Protein AF-A0A847ZWP3-F1 (afdb_monomer_lite)

Sequence (78 aa):
TVEGFMAMVKGGYAPIYRNSSHQFDEFYTDQVGRPAQRVILRGMDGKTYEARYSMEKQPDGTWKIAGVSMLALPGTEV

pLDDT: mean 87.16, std 10.75, range [48.06, 97.44]

Foldseek 3Di:
DVVVVVVVCCVVPVQVVDFPDKDWDDFDADPVRFTWTWMWTQHPVQWIKIKIFGWDQDPVRDIDGPDIDMDTDPDRDD

Secondary structure (DSSP, 8-state):
-HHHHHHHHHHHTHHHHSEEEEEEEEEEE-TTS-EEEEEEEEETTS-EEEEEEEEEE-TTS-EEEEEEEEEEPTT---

Structure (mmCIF, N/CA/C/O backbone):
data_AF-A0A847ZWP3-F1
#
_entry.id   AF-A0A847ZWP3-F1
#
loop_
_atom_site.group_PDB
_atom_site.id
_atom_site.type_symbol
_atom_site.label_atom_id
_atom_site.label_alt_id
_atom_site.label_comp_id
_atom_site.label_asym_id
_atom_site.label_entity_id
_atom_site.label_seq_id
_atom_site.pdbx_PDB_ins_code
_atom_site.Cartn_x
_atom_site.Cartn_y
_atom_site.Cartn_z
_atom_site.occupancy
_atom_site.B_iso_or_equiv
_atom_site.auth_seq_id
_atom_site.auth_comp_id
_atom_site.auth_asym_id
_atom_site.auth_atom_id
_atom_site.pdbx_PDB_model_num
ATOM 1 N N . THR A 1 1 ? -0.629 -23.545 -0.116 1.00 81.00 1 THR A N 1
ATOM 2 C CA . THR A 1 1 ? -1.495 -23.400 -1.303 1.00 81.00 1 THR A CA 1
ATOM 3 C C . THR A 1 1 ? -1.971 -21.960 -1.401 1.00 81.00 1 THR A C 1
ATOM 5 O O . THR A 1 1 ? -1.697 -21.188 -0.480 1.00 81.00 1 THR A O 1
ATOM 8 N N . VAL A 1 2 ? -2.663 -21.582 -2.481 1.00 80.25 2 VAL A N 1
ATOM 9 C CA . VAL A 1 2 ? -3.251 -20.236 -2.614 1.00 80.25 2 VAL A CA 1
ATOM 10 C C . VAL A 1 2 ? -4.191 -19.940 -1.440 1.00 80.25 2 VAL A C 1
ATOM 12 O O . VAL A 1 2 ? -4.158 -18.842 -0.896 1.00 80.25 2 VAL A O 1
ATOM 15 N N . GLU A 1 3 ? -4.943 -20.934 -0.964 1.00 79.62 3 GLU A N 1
ATOM 16 C CA . GLU A 1 3 ? -5.858 -20.797 0.175 1.00 79.62 3 GLU A CA 1
ATOM 17 C C . GLU A 1 3 ? -5.120 -20.420 1.465 1.00 79.62 3 GLU A C 1
ATOM 19 O O . GLU A 1 3 ? -5.555 -19.519 2.176 1.00 79.62 3 GLU A O 1
ATOM 24 N N . GLY A 1 4 ? -3.978 -21.057 1.747 1.00 76.12 4 GLY A N 1
ATOM 25 C CA . GLY A 1 4 ? -3.163 -20.750 2.928 1.00 76.12 4 GLY A CA 1
ATOM 26 C C . GLY A 1 4 ? -2.545 -19.349 2.880 1.00 76.12 4 GLY A C 1
ATOM 27 O O . GLY A 1 4 ? -2.547 -18.636 3.883 1.00 76.12 4 GLY A O 1
ATOM 28 N N . PHE A 1 5 ? -2.081 -18.919 1.702 1.00 72.25 5 PHE A N 1
ATOM 29 C CA . PHE A 1 5 ? -1.594 -17.553 1.501 1.00 72.25 5 PHE A CA 1
ATOM 30 C C . PHE A 1 5 ? -2.722 -16.532 1.698 1.00 72.25 5 PHE A C 1
ATOM 32 O O . PHE A 1 5 ? -2.569 -15.583 2.463 1.00 72.25 5 PHE A O 1
ATOM 39 N N . MET A 1 6 ? -3.888 -16.765 1.092 1.00 79.56 6 MET A N 1
ATOM 40 C CA . MET A 1 6 ? -5.043 -15.876 1.232 1.00 79.56 6 MET A CA 1
ATOM 41 C C . MET A 1 6 ? -5.608 -15.852 2.657 1.00 79.56 6 MET A C 1
ATOM 43 O O . MET A 1 6 ? -6.096 -14.811 3.091 1.00 79.56 6 MET A O 1
ATOM 47 N N . ALA A 1 7 ? -5.530 -16.956 3.406 1.00 80.56 7 ALA A N 1
ATOM 48 C CA . ALA A 1 7 ? -5.903 -16.993 4.819 1.00 80.56 7 ALA A CA 1
ATOM 49 C C . ALA A 1 7 ? -4.972 -16.116 5.673 1.00 80.56 7 ALA A C 1
ATOM 51 O O . ALA A 1 7 ? -5.455 -15.315 6.473 1.00 80.56 7 ALA A O 1
ATOM 52 N N . MET A 1 8 ? -3.654 -16.198 5.446 1.00 80.06 8 MET A N 1
ATOM 53 C CA . MET A 1 8 ? -2.676 -15.318 6.094 1.00 80.06 8 MET A CA 1
ATOM 54 C C . MET A 1 8 ? -2.925 -13.848 5.739 1.00 80.06 8 MET A C 1
ATOM 56 O O . MET A 1 8 ? -2.981 -13.010 6.638 1.00 80.06 8 MET A O 1
ATOM 60 N N . VAL A 1 9 ? -3.168 -13.540 4.458 1.00 73.94 9 VAL A N 1
ATOM 61 C CA . VAL A 1 9 ? -3.452 -12.167 4.009 1.00 73.94 9 VAL A CA 1
ATOM 62 C C . VAL A 1 9 ? -4.697 -11.610 4.698 1.00 73.94 9 VAL A C 1
ATOM 64 O O . VAL A 1 9 ? -4.660 -10.512 5.244 1.00 73.94 9 VAL A O 1
ATOM 67 N N . LYS A 1 10 ? -5.795 -12.373 4.736 1.00 74.81 10 LYS A N 1
ATOM 68 C CA . LYS A 1 10 ? -7.039 -11.937 5.389 1.00 74.81 10 LYS A CA 1
ATOM 69 C C . LYS A 1 10 ? -6.875 -11.712 6.894 1.00 74.81 10 LYS A C 1
ATOM 71 O O . LYS A 1 10 ? -7.527 -10.823 7.431 1.00 74.81 10 LYS A O 1
ATOM 76 N N . GLY A 1 11 ? -6.022 -12.493 7.558 1.00 74.31 11 GLY A N 1
ATOM 77 C CA . GLY A 1 11 ? -5.729 -12.331 8.982 1.00 74.31 11 GLY A CA 1
ATOM 78 C C . GLY A 1 11 ? -4.833 -11.125 9.283 1.00 74.31 11 GLY A C 1
ATOM 79 O O . GLY A 1 11 ? -5.178 -10.300 10.122 1.00 74.31 11 GLY A O 1
ATOM 80 N N . GLY A 1 12 ? -3.697 -11.004 8.590 1.00 70.25 12 GLY A N 1
ATOM 81 C CA . GLY A 1 12 ? -2.694 -9.959 8.843 1.00 70.25 12 GLY A CA 1
ATOM 82 C C . GLY A 1 12 ? -3.014 -8.595 8.223 1.00 70.25 12 GLY A C 1
ATOM 83 O O . GLY A 1 12 ? -2.495 -7.579 8.674 1.00 70.25 12 GLY A O 1
ATOM 84 N N . TYR A 1 13 ? -3.889 -8.560 7.215 1.00 73.00 13 TYR A N 1
ATOM 85 C CA . TYR A 1 13 ? -4.238 -7.358 6.454 1.00 73.00 13 TYR A CA 1
ATOM 86 C C . TYR A 1 13 ? -5.750 -7.109 6.423 1.00 73.00 13 TYR A C 1
ATOM 88 O O . TYR A 1 13 ? -6.298 -6.644 5.421 1.00 73.00 13 TYR A O 1
ATOM 96 N N . ALA A 1 14 ? -6.448 -7.402 7.522 1.00 76.25 14 ALA A N 1
ATOM 97 C CA . ALA A 1 14 ? -7.889 -7.172 7.630 1.00 76.25 14 ALA A CA 1
ATOM 98 C C . ALA A 1 14 ? -8.335 -5.749 7.201 1.00 76.25 14 ALA A C 1
ATOM 100 O O . ALA A 1 14 ? -9.320 -5.666 6.467 1.00 76.25 14 ALA A O 1
ATOM 101 N N . PRO A 1 15 ? -7.614 -4.650 7.522 1.00 74.88 15 PRO A N 1
ATOM 102 C CA . PRO A 1 15 ? -7.958 -3.307 7.035 1.00 74.88 15 PRO A CA 1
ATOM 103 C C . PRO A 1 15 ? -7.851 -3.141 5.511 1.00 74.88 15 PRO A C 1
ATOM 105 O O . PRO A 1 15 ? -8.576 -2.345 4.921 1.00 74.88 15 PRO A O 1
ATOM 108 N N . ILE A 1 16 ? -6.979 -3.905 4.847 1.00 75.56 16 ILE A N 1
ATOM 109 C CA . ILE A 1 16 ? -6.886 -3.915 3.379 1.00 75.56 16 ILE A C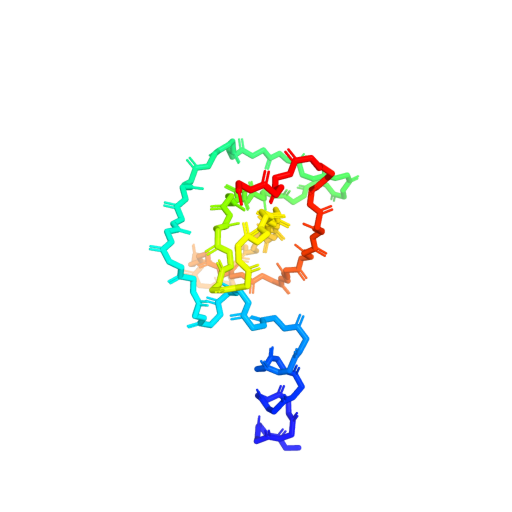A 1
ATOM 110 C C . ILE A 1 16 ? -8.113 -4.612 2.786 1.00 75.56 16 ILE A C 1
ATOM 112 O O . ILE A 1 16 ? -8.712 -4.109 1.840 1.00 75.56 16 ILE A O 1
ATOM 116 N N . TYR A 1 17 ? -8.509 -5.753 3.355 1.00 76.31 17 TYR A N 1
ATOM 117 C CA . TYR A 1 17 ? -9.647 -6.532 2.862 1.00 76.31 17 TYR A CA 1
ATOM 118 C C . TYR A 1 17 ? -11.002 -5.880 3.178 1.00 76.31 17 TYR A C 1
ATOM 120 O O . TYR A 1 17 ? -11.938 -5.973 2.385 1.00 76.31 17 TYR A O 1
ATOM 128 N N . ARG A 1 18 ? -11.125 -5.238 4.345 1.00 80.94 18 ARG A N 1
ATOM 129 C CA . ARG A 1 18 ? -12.357 -4.602 4.817 1.00 80.94 18 ARG A CA 1
ATOM 130 C C . ARG A 1 18 ? -12.036 -3.347 5.631 1.00 80.94 18 ARG A C 1
ATOM 132 O O . ARG A 1 18 ? -11.872 -3.407 6.849 1.00 80.94 18 ARG A O 1
ATOM 139 N N . ASN A 1 19 ? -11.990 -2.210 4.945 1.00 85.25 19 ASN A N 1
ATOM 140 C CA . ASN A 1 19 ? -11.954 -0.878 5.553 1.00 85.25 19 ASN A CA 1
ATOM 141 C C . ASN A 1 19 ? -13.334 -0.210 5.522 1.00 85.25 19 ASN A C 1
ATOM 143 O O . ASN A 1 19 ? -14.196 -0.566 4.719 1.00 85.25 19 ASN A O 1
ATOM 147 N N . SER A 1 20 ? -13.521 0.765 6.411 1.00 86.88 20 SER A N 1
ATOM 148 C CA . SER A 1 20 ? -14.658 1.691 6.375 1.00 86.88 20 SER A CA 1
ATOM 14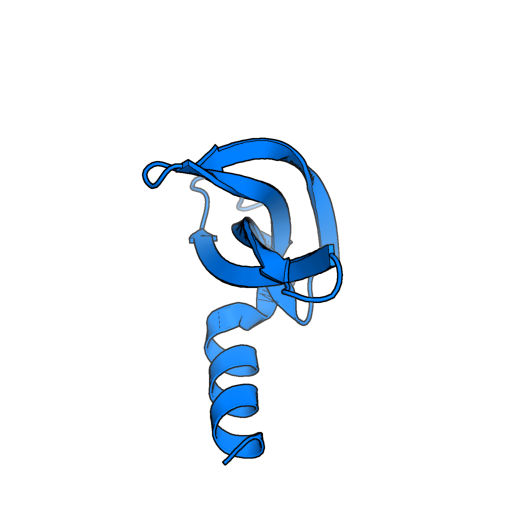9 C C . SER A 1 20 ? -14.431 2.825 5.371 1.00 86.88 20 SER A C 1
ATOM 151 O O . SER A 1 20 ? -15.379 3.303 4.752 1.00 86.88 20 SER A O 1
ATOM 153 N N . SER A 1 21 ? -13.174 3.231 5.182 1.00 89.12 21 SER A N 1
ATOM 154 C CA . SER A 1 21 ? -12.755 4.173 4.149 1.00 89.12 21 SER A CA 1
ATOM 155 C C . SER A 1 21 ? -11.285 3.977 3.776 1.00 89.12 21 SER A C 1
ATOM 157 O O . SER A 1 21 ? -10.495 3.413 4.541 1.00 89.12 21 SER A O 1
ATOM 159 N N . HIS A 1 22 ? -10.913 4.479 2.600 1.00 92.25 22 HIS A N 1
ATOM 160 C CA . HIS A 1 22 ? -9.530 4.551 2.148 1.00 92.25 22 HIS A CA 1
ATOM 161 C C . HIS A 1 22 ? -9.279 5.828 1.346 1.00 92.25 22 HIS A C 1
ATOM 163 O O . HIS A 1 22 ? -10.196 6.378 0.735 1.00 92.25 22 HIS A O 1
ATOM 169 N N . GLN A 1 23 ? -8.028 6.275 1.332 1.00 94.38 23 GLN A N 1
ATOM 170 C CA . GLN A 1 23 ? -7.570 7.419 0.558 1.00 94.38 23 GLN A CA 1
ATOM 171 C C . GLN A 1 23 ? -6.212 7.105 -0.068 1.00 94.38 23 GLN A C 1
ATOM 173 O O . GLN A 1 23 ? -5.287 6.675 0.622 1.00 94.38 23 GLN A O 1
ATOM 178 N N . PHE A 1 24 ? -6.091 7.354 -1.371 1.00 94.38 24 PHE A N 1
ATOM 179 C CA . PHE A 1 24 ? -4.794 7.402 -2.034 1.00 94.38 24 PHE A CA 1
ATOM 180 C C . PHE A 1 24 ? -4.072 8.675 -1.609 1.00 94.38 24 PHE A C 1
ATOM 182 O O . PHE A 1 24 ? -4.618 9.773 -1.722 1.00 94.38 24 PHE A O 1
ATOM 189 N N . ASP A 1 25 ? -2.870 8.499 -1.083 1.00 94.25 25 ASP A N 1
ATOM 190 C CA . ASP A 1 25 ? -1.987 9.586 -0.684 1.00 94.25 25 ASP A CA 1
ATOM 191 C C . ASP A 1 25 ? -0.831 9.665 -1.698 1.00 94.25 25 ASP A C 1
ATOM 193 O O . ASP A 1 25 ? -1.016 9.394 -2.889 1.00 94.25 25 ASP A O 1
ATOM 197 N N . GLU A 1 26 ? 0.367 10.020 -1.250 1.00 95.00 26 GLU A N 1
ATOM 198 C CA . GLU A 1 26 ? 1.541 10.176 -2.100 1.00 95.00 26 GLU A CA 1
ATOM 199 C C . GLU A 1 26 ? 1.901 8.923 -2.927 1.00 95.00 26 GLU A C 1
ATOM 201 O O . GLU A 1 26 ? 1.931 7.788 -2.436 1.00 95.00 26 GLU A O 1
ATOM 206 N N . PHE A 1 27 ? 2.244 9.161 -4.195 1.00 96.31 27 PHE A N 1
ATOM 207 C CA . PHE A 1 27 ? 3.011 8.236 -5.021 1.00 96.31 27 PHE A CA 1
ATOM 208 C C . PHE A 1 27 ? 4.483 8.647 -4.980 1.00 96.31 27 PHE A C 1
ATOM 210 O O . PHE A 1 27 ? 4.813 9.789 -5.295 1.00 96.31 27 PHE A O 1
ATOM 217 N N . TYR A 1 28 ? 5.364 7.730 -4.595 1.00 97.00 28 TYR A N 1
ATOM 218 C CA . TYR A 1 28 ? 6.760 8.035 -4.285 1.00 97.00 28 TYR A CA 1
ATOM 219 C C . TYR A 1 28 ? 7.693 6.901 -4.717 1.00 97.00 28 TYR A C 1
ATOM 221 O O . TYR A 1 28 ? 7.248 5.845 -5.158 1.00 97.00 28 TYR A O 1
ATOM 229 N N . THR A 1 29 ? 9.001 7.109 -4.592 1.00 96.44 29 THR A N 1
ATOM 230 C CA . THR A 1 29 ? 10.004 6.054 -4.787 1.00 96.44 29 THR A CA 1
ATOM 231 C C . THR A 1 29 ? 10.461 5.544 -3.425 1.00 96.44 29 THR A C 1
ATOM 233 O O . THR A 1 29 ? 10.873 6.335 -2.576 1.00 96.44 29 THR A O 1
ATOM 236 N N . ASP A 1 30 ? 10.380 4.235 -3.196 1.00 92.38 30 ASP A N 1
ATOM 237 C CA . ASP A 1 30 ? 10.797 3.621 -1.938 1.00 92.38 30 ASP A CA 1
ATOM 238 C C . ASP A 1 30 ? 12.330 3.592 -1.764 1.00 92.38 30 ASP A C 1
ATOM 240 O O . ASP A 1 30 ? 13.106 3.971 -2.643 1.00 92.3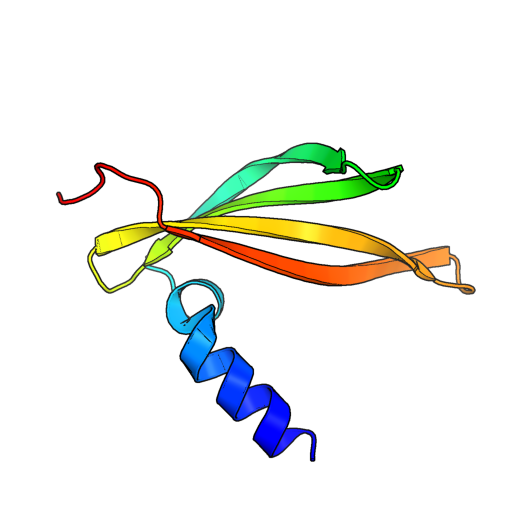8 30 ASP A O 1
ATOM 244 N N . GLN A 1 31 ? 12.784 3.123 -0.598 1.00 89.44 31 GLN A N 1
ATOM 245 C CA . GLN A 1 31 ? 14.207 3.098 -0.230 1.00 89.44 31 GLN A CA 1
ATOM 246 C C . GLN A 1 31 ? 15.074 2.210 -1.134 1.00 89.44 31 GLN A C 1
ATOM 248 O O . GLN A 1 31 ? 16.297 2.331 -1.108 1.00 89.44 31 GLN A O 1
ATOM 253 N N . VAL A 1 32 ? 14.464 1.318 -1.919 1.00 88.88 32 VAL A N 1
ATOM 254 C CA . VAL A 1 32 ? 15.159 0.423 -2.852 1.00 88.88 32 VAL A CA 1
ATOM 255 C C . VAL A 1 32 ? 14.951 0.836 -4.312 1.00 88.88 32 VAL A C 1
ATOM 257 O O . VAL A 1 32 ? 15.300 0.084 -5.219 1.00 88.88 32 VAL A O 1
ATOM 260 N N . GLY A 1 33 ? 14.418 2.039 -4.554 1.00 92.62 33 GLY A N 1
ATOM 261 C CA . GLY A 1 33 ? 14.277 2.612 -5.889 1.00 92.62 33 GLY A CA 1
ATOM 262 C C . GLY A 1 33 ? 13.041 2.143 -6.658 1.00 92.62 33 GLY A C 1
ATOM 263 O O . GLY A 1 33 ? 12.965 2.380 -7.864 1.00 92.62 33 GLY A O 1
ATOM 264 N N . ARG A 1 34 ? 12.075 1.475 -6.012 1.00 93.62 34 ARG A N 1
ATOM 265 C CA . ARG A 1 34 ? 10.832 1.052 -6.672 1.00 93.62 34 ARG A CA 1
ATOM 266 C C . ARG A 1 34 ? 9.747 2.117 -6.518 1.00 93.62 34 ARG A C 1
ATOM 268 O O . ARG A 1 34 ? 9.633 2.707 -5.444 1.00 93.62 34 ARG A O 1
ATOM 275 N N . PRO A 1 35 ? 8.905 2.345 -7.539 1.00 97.12 35 PRO A N 1
ATOM 276 C CA . PRO A 1 35 ? 7.723 3.172 -7.363 1.00 97.12 35 PRO A CA 1
ATOM 277 C C . PRO A 1 35 ? 6.787 2.541 -6.334 1.00 97.12 35 PRO A C 1
ATOM 279 O O . PRO A 1 35 ? 6.612 1.322 -6.313 1.00 97.12 35 PRO A O 1
ATOM 282 N N . ALA A 1 36 ? 6.177 3.362 -5.497 1.00 97.19 36 ALA A N 1
ATOM 283 C CA . ALA A 1 36 ? 5.307 2.933 -4.425 1.00 97.19 36 ALA A CA 1
ATOM 284 C C . ALA A 1 36 ? 4.092 3.853 -4.293 1.00 97.19 36 ALA A C 1
ATOM 286 O O . ALA A 1 36 ? 4.189 5.069 -4.444 1.00 97.19 36 ALA A O 1
ATOM 287 N N . GLN A 1 37 ? 2.942 3.259 -3.983 1.00 97.44 37 GLN A N 1
ATOM 288 C CA . GLN A 1 37 ? 1.705 3.980 -3.703 1.00 97.44 37 GLN A CA 1
ATOM 289 C C . GLN A 1 37 ? 1.387 3.902 -2.210 1.00 97.44 37 GLN A C 1
ATOM 291 O O . GLN A 1 37 ? 1.189 2.809 -1.669 1.00 97.44 37 GLN A O 1
ATOM 296 N N . ARG A 1 38 ? 1.286 5.062 -1.556 1.00 96.38 38 ARG A N 1
ATOM 297 C CA . ARG A 1 38 ? 0.790 5.180 -0.182 1.00 96.38 38 ARG A CA 1
ATOM 298 C C . ARG A 1 38 ? -0.736 5.227 -0.177 1.00 96.38 38 ARG A C 1
ATOM 300 O O . ARG A 1 38 ? -1.345 5.962 -0.955 1.00 96.38 38 ARG A O 1
ATOM 307 N N . 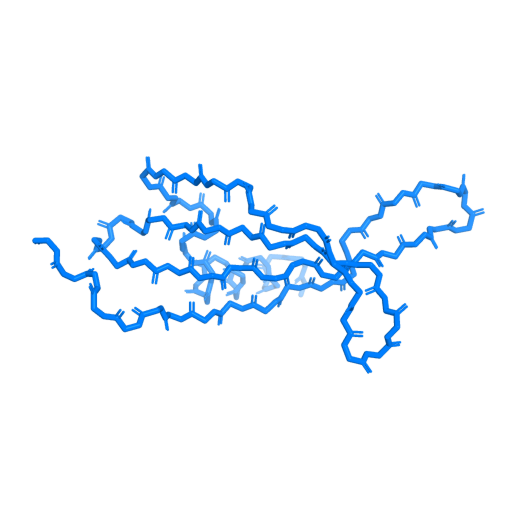VAL A 1 39 ? -1.357 4.445 0.699 1.00 95.62 39 VAL A N 1
ATOM 308 C CA . VAL A 1 39 ? -2.809 4.425 0.908 1.00 95.62 39 VAL A CA 1
ATOM 309 C C . VAL A 1 39 ? -3.090 4.476 2.399 1.00 95.62 39 VAL A C 1
ATOM 311 O O . VAL A 1 39 ? -2.595 3.647 3.162 1.00 95.62 39 VAL A O 1
ATOM 314 N N . ILE A 1 40 ? -3.913 5.432 2.808 1.00 94.81 40 ILE A N 1
ATOM 315 C CA . ILE A 1 40 ? -4.413 5.532 4.175 1.00 94.81 40 ILE A CA 1
ATOM 316 C C . ILE A 1 40 ? -5.731 4.769 4.258 1.00 94.81 40 ILE A C 1
ATOM 318 O O . ILE A 1 40 ? -6.612 4.945 3.420 1.00 94.81 40 ILE A O 1
ATOM 322 N N . LEU A 1 41 ? -5.857 3.901 5.255 1.00 92.94 41 LEU A N 1
ATOM 323 C CA . LEU A 1 41 ? -6.999 3.020 5.468 1.00 92.94 41 LEU A CA 1
ATOM 324 C C . LEU A 1 41 ? -7.578 3.280 6.850 1.00 92.94 41 LEU A C 1
ATOM 326 O O . LEU A 1 41 ? -6.838 3.313 7.830 1.00 92.94 41 LEU A O 1
ATOM 330 N N . ARG A 1 42 ? -8.902 3.361 6.950 1.00 91.44 42 ARG A N 1
ATOM 331 C CA . ARG A 1 42 ? -9.593 3.314 8.237 1.00 91.44 42 ARG A CA 1
ATOM 332 C C . ARG A 1 42 ? -10.187 1.930 8.447 1.00 91.44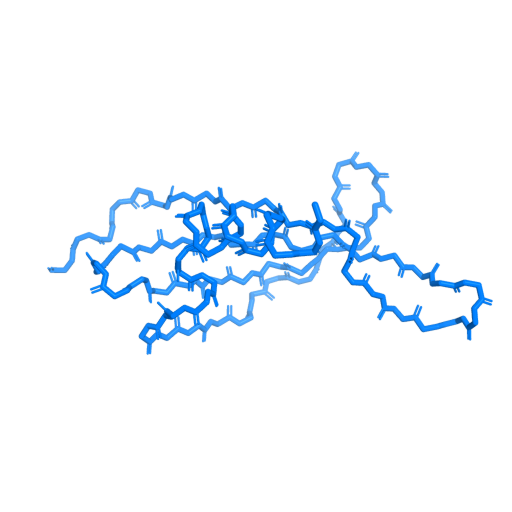 42 ARG A C 1
ATOM 334 O O . ARG A 1 42 ? -11.130 1.534 7.758 1.00 91.44 42 ARG A O 1
ATOM 341 N N . GLY A 1 43 ? -9.623 1.185 9.389 1.00 88.88 43 GLY A N 1
ATOM 342 C CA . GLY A 1 43 ? -10.096 -0.141 9.760 1.00 88.88 43 GLY A CA 1
ATOM 343 C C . GLY A 1 43 ? -11.523 -0.108 10.308 1.00 88.88 43 GLY A C 1
ATOM 344 O O . GLY A 1 43 ? -12.019 0.917 10.778 1.00 88.88 43 GLY A O 1
ATOM 345 N N . MET A 1 44 ? -12.203 -1.253 10.248 1.00 87.00 44 MET A N 1
ATOM 346 C CA . MET A 1 44 ? -13.502 -1.433 10.913 1.00 87.00 44 MET A CA 1
ATOM 347 C C . MET A 1 44 ? -13.385 -1.422 12.445 1.00 87.00 44 MET A C 1
ATOM 349 O O . MET A 1 44 ? -14.388 -1.280 13.133 1.00 87.00 44 MET A O 1
ATOM 353 N N . ASP A 1 45 ? -12.169 -1.569 12.968 1.00 86.19 45 ASP A N 1
ATOM 354 C CA . ASP A 1 45 ? -11.824 -1.458 14.384 1.00 86.19 45 ASP A CA 1
ATOM 355 C C . ASP A 1 45 ? -11.585 -0.005 14.834 1.00 86.19 45 ASP A C 1
ATOM 357 O O . ASP A 1 45 ? -11.162 0.229 15.962 1.00 86.19 45 ASP A O 1
ATOM 361 N N . GLY A 1 46 ? -11.838 0.969 13.953 1.00 85.25 46 GLY A N 1
ATOM 362 C CA . GLY A 1 46 ? -11.695 2.397 14.226 1.00 85.25 46 GLY A CA 1
ATOM 363 C C . GLY A 1 46 ? -10.283 2.943 14.017 1.00 85.25 46 GLY A C 1
ATOM 364 O O . GLY A 1 46 ? -10.140 4.159 13.901 1.00 85.25 46 GLY A O 1
ATOM 365 N N . LYS A 1 47 ? -9.271 2.077 13.891 1.00 89.50 47 LYS A N 1
ATOM 366 C CA . LYS A 1 47 ? -7.864 2.475 13.769 1.00 89.50 47 LYS A CA 1
ATOM 367 C C . LYS A 1 47 ? -7.516 2.913 12.352 1.00 89.50 47 LYS A C 1
ATOM 369 O O . LYS A 1 47 ? -8.096 2.438 11.372 1.00 89.50 47 LYS A O 1
ATOM 374 N N . THR A 1 48 ? -6.510 3.773 12.238 1.00 91.75 48 THR A N 1
ATOM 375 C CA . THR A 1 48 ? -5.941 4.160 10.944 1.00 91.75 48 THR A CA 1
ATOM 376 C C . THR A 1 48 ? -4.684 3.361 10.649 1.00 91.75 48 THR A C 1
ATOM 378 O O . THR A 1 48 ? -3.830 3.152 11.511 1.00 91.75 48 THR A O 1
ATOM 381 N N . TYR A 1 49 ? -4.558 2.953 9.395 1.00 92.94 49 TYR A N 1
ATOM 382 C CA . TYR A 1 49 ? -3.423 2.225 8.872 1.00 92.94 49 TYR A CA 1
ATOM 383 C C . TYR A 1 49 ? -2.871 2.928 7.647 1.00 92.94 49 TYR A C 1
ATOM 385 O O . TYR A 1 49 ? -3.597 3.539 6.868 1.00 92.94 49 TYR A O 1
ATOM 393 N N . GLU A 1 50 ? -1.577 2.767 7.448 1.00 94.19 50 GLU A N 1
ATOM 394 C CA . GLU A 1 50 ? -0.892 3.122 6.225 1.00 94.19 50 GLU A CA 1
ATOM 395 C C . GLU A 1 50 ? -0.463 1.844 5.516 1.00 94.19 50 GLU A C 1
ATOM 397 O O . GLU A 1 50 ? 0.315 1.060 6.060 1.00 94.19 50 GLU A O 1
ATOM 402 N N . ALA A 1 51 ? -0.962 1.643 4.301 1.00 94.25 51 ALA A N 1
ATOM 403 C CA . ALA A 1 51 ? -0.497 0.615 3.387 1.00 94.25 51 ALA A CA 1
ATOM 404 C C . ALA A 1 51 ? 0.434 1.242 2.341 1.00 94.25 51 ALA A C 1
ATOM 406 O O . ALA A 1 51 ? 0.080 2.218 1.679 1.00 94.25 51 ALA A O 1
ATOM 407 N N . ARG A 1 52 ? 1.625 0.667 2.179 1.00 95.12 52 ARG A N 1
ATOM 408 C CA . ARG A 1 52 ? 2.612 1.054 1.164 1.00 95.12 52 ARG A CA 1
ATOM 409 C C . ARG A 1 52 ? 2.727 -0.067 0.151 1.00 95.12 52 ARG A C 1
ATOM 411 O O . ARG A 1 52 ? 3.224 -1.142 0.489 1.00 95.12 52 ARG A O 1
ATOM 418 N N . TYR A 1 53 ? 2.261 0.181 -1.065 1.00 95.25 53 TYR A N 1
ATOM 419 C CA . TYR A 1 53 ? 2.299 -0.783 -2.158 1.00 95.25 53 TYR A CA 1
ATOM 420 C C . TYR A 1 53 ? 3.509 -0.520 -3.041 1.00 95.25 53 TYR A C 1
ATOM 422 O O . TYR A 1 53 ? 3.506 0.463 -3.775 1.00 95.25 53 TYR A O 1
ATOM 430 N N . SER A 1 54 ? 4.519 -1.389 -3.006 1.00 95.94 54 SER A N 1
ATOM 431 C CA . SER A 1 54 ? 5.622 -1.331 -3.970 1.00 95.94 54 SER A CA 1
ATOM 432 C C . SER A 1 54 ? 5.153 -1.906 -5.306 1.00 95.94 54 SER A C 1
ATOM 434 O O . SER A 1 54 ? 4.556 -2.985 -5.359 1.00 95.94 54 SER A O 1
ATOM 436 N N . MET A 1 55 ? 5.439 -1.192 -6.386 1.00 96.62 55 MET A N 1
ATOM 437 C CA . MET A 1 55 ? 5.008 -1.503 -7.743 1.00 96.62 55 MET A CA 1
ATOM 438 C C . MET A 1 55 ? 6.182 -2.037 -8.561 1.00 96.62 55 MET A C 1
ATOM 440 O O . MET A 1 55 ? 7.313 -1.566 -8.443 1.00 96.62 55 MET A O 1
ATOM 444 N N . GLU A 1 56 ? 5.910 -2.996 -9.439 1.00 96.12 56 GLU A N 1
ATOM 445 C CA . GLU A 1 56 ? 6.901 -3.555 -10.354 1.00 96.12 56 GLU A CA 1
ATOM 446 C C . GLU A 1 56 ? 6.351 -3.624 -11.774 1.00 96.12 56 GLU A C 1
ATOM 448 O O . GLU A 1 56 ? 5.238 -4.111 -12.015 1.00 96.12 56 GLU A O 1
ATOM 453 N N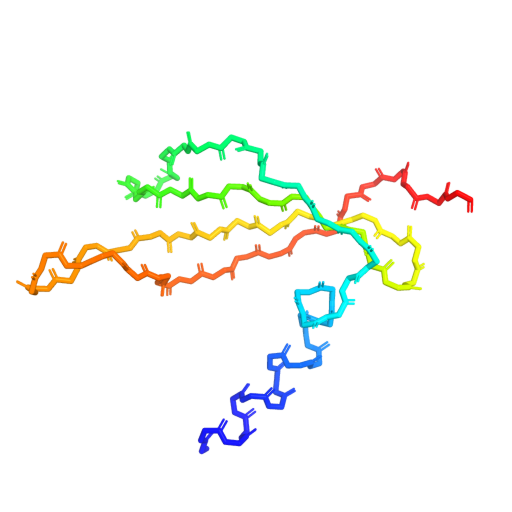 . LYS A 1 57 ? 7.162 -3.145 -12.720 1.00 96.12 57 LYS A N 1
ATOM 454 C CA . LYS A 1 57 ? 6.865 -3.245 -14.142 1.00 96.12 57 LYS A CA 1
ATOM 455 C C . LYS A 1 57 ? 7.182 -4.656 -14.615 1.00 96.12 57 LYS A C 1
ATOM 457 O O . LYS A 1 57 ? 8.310 -5.123 -14.508 1.00 96.12 57 LYS A O 1
ATOM 462 N N . GLN A 1 58 ? 6.168 -5.320 -15.132 1.00 97.19 58 GLN A N 1
ATOM 463 C CA . GLN A 1 58 ? 6.242 -6.676 -15.641 1.00 97.19 58 GLN A CA 1
ATOM 464 C C . GLN A 1 58 ? 6.900 -6.699 -17.032 1.00 97.19 58 GLN A C 1
ATOM 466 O O . GLN A 1 58 ? 6.936 -5.666 -17.710 1.00 97.19 58 GLN A O 1
ATOM 471 N N . PRO A 1 59 ? 7.384 -7.866 -17.504 1.00 97.25 59 PRO A N 1
ATOM 472 C CA . PRO A 1 59 ? 7.983 -7.994 -18.837 1.00 97.25 59 PRO A CA 1
ATOM 473 C C . PRO A 1 59 ? 7.055 -7.579 -19.987 1.00 97.25 59 PRO A C 1
ATOM 475 O O . PRO A 1 59 ? 7.526 -7.122 -21.024 1.00 97.25 59 PRO A O 1
ATOM 478 N N . ASP A 1 60 ? 5.739 -7.699 -19.793 1.00 97.25 60 ASP A N 1
ATOM 479 C CA . ASP A 1 60 ? 4.703 -7.270 -20.744 1.00 97.25 60 ASP A CA 1
ATOM 480 C C . ASP A 1 60 ? 4.412 -5.755 -20.702 1.00 97.25 60 ASP A C 1
ATOM 482 O O . ASP A 1 60 ? 3.578 -5.250 -21.451 1.00 97.25 60 ASP A O 1
ATOM 486 N N . GLY A 1 61 ? 5.100 -5.017 -19.828 1.00 95.31 61 GLY A N 1
ATOM 487 C CA . GLY A 1 61 ? 4.955 -3.579 -19.645 1.00 95.31 61 GLY A CA 1
ATOM 488 C C . GLY A 1 61 ? 3.857 -3.155 -18.668 1.00 95.31 61 GLY A C 1
ATOM 489 O O . GLY A 1 61 ? 3.776 -1.960 -18.367 1.00 95.31 61 GLY A O 1
ATOM 490 N N . THR A 1 62 ? 3.053 -4.086 -18.143 1.00 97.19 62 THR A N 1
ATOM 491 C CA . THR A 1 62 ? 2.030 -3.792 -17.128 1.00 97.19 62 THR A CA 1
ATOM 492 C C . THR A 1 62 ? 2.661 -3.525 -15.764 1.00 97.19 62 THR A C 1
ATOM 494 O O . THR A 1 62 ? 3.758 -3.990 -15.467 1.00 97.19 62 THR A O 1
ATOM 497 N N . TRP A 1 63 ? 1.974 -2.771 -14.907 1.00 95.12 63 TRP A N 1
ATOM 498 C CA . TRP A 1 63 ? 2.395 -2.565 -13.522 1.00 95.12 63 TRP A CA 1
ATOM 499 C C . TRP A 1 63 ? 1.571 -3.443 -12.592 1.00 95.12 63 TRP A C 1
ATOM 501 O O . TRP A 1 63 ? 0.343 -3.473 -12.685 1.00 95.12 63 TRP A O 1
ATOM 511 N N . LYS A 1 64 ? 2.245 -4.142 -11.680 1.00 95.06 64 LYS A N 1
ATOM 512 C CA . LYS A 1 64 ? 1.607 -4.957 -10.640 1.00 95.06 64 LYS A CA 1
ATOM 513 C C . LYS A 1 64 ? 2.167 -4.596 -9.273 1.00 95.06 64 LYS A C 1
ATOM 515 O O . LYS A 1 64 ? 3.264 -4.055 -9.163 1.00 95.06 64 LYS A O 1
ATOM 520 N N . ILE A 1 65 ? 1.403 -4.915 -8.235 1.00 93.12 65 ILE A N 1
ATOM 521 C CA . ILE A 1 65 ? 1.872 -4.826 -6.854 1.00 93.12 65 ILE A CA 1
ATOM 522 C C . ILE A 1 65 ? 2.874 -5.962 -6.633 1.00 93.12 65 ILE A C 1
ATOM 524 O O . ILE A 1 65 ? 2.524 -7.132 -6.782 1.00 93.12 65 ILE A O 1
ATOM 528 N N . ALA A 1 66 ? 4.105 -5.612 -6.275 1.00 92.12 66 ALA A N 1
ATOM 529 C CA . ALA A 1 66 ? 5.157 -6.561 -5.916 1.00 92.12 66 ALA A CA 1
ATOM 530 C C . ALA A 1 66 ? 5.113 -6.931 -4.428 1.00 92.12 66 ALA A C 1
ATOM 532 O O . ALA A 1 66 ? 5.504 -8.027 -4.035 1.00 92.12 66 ALA A O 1
ATOM 533 N N . GLY A 1 67 ? 4.617 -6.020 -3.592 1.00 89.69 67 GLY A N 1
ATOM 534 C CA . GLY A 1 67 ? 4.470 -6.243 -2.165 1.00 89.69 67 GLY A CA 1
ATOM 535 C C . GLY A 1 67 ? 3.696 -5.122 -1.493 1.00 89.69 67 GLY A C 1
ATOM 536 O O . GLY A 1 67 ? 3.540 -4.031 -2.042 1.00 89.69 67 GLY A O 1
ATOM 537 N N . VAL A 1 68 ? 3.217 -5.409 -0.288 1.00 90.88 68 VAL A N 1
ATOM 538 C CA . VAL A 1 68 ? 2.592 -4.423 0.586 1.00 90.88 68 VAL A CA 1
ATOM 539 C C . VAL A 1 68 ? 3.216 -4.515 1.968 1.00 90.88 68 VAL A C 1
ATOM 541 O O . VAL A 1 68 ? 3.443 -5.608 2.483 1.00 90.88 68 VAL A O 1
ATOM 544 N N . SER A 1 69 ? 3.481 -3.363 2.569 1.00 88.94 69 SER A N 1
ATOM 545 C CA . SER A 1 69 ? 3.718 -3.257 4.008 1.00 88.94 69 SER A CA 1
ATOM 546 C C . SER A 1 69 ? 2.610 -2.418 4.624 1.00 88.94 69 SER A C 1
ATOM 548 O O . SER A 1 69 ? 2.119 -1.481 3.995 1.00 88.94 69 SER A O 1
ATOM 550 N N . MET A 1 70 ? 2.184 -2.783 5.830 1.00 89.75 70 MET A N 1
ATOM 551 C CA . MET A 1 70 ? 1.111 -2.094 6.536 1.00 89.75 70 MET A CA 1
ATOM 552 C C . MET A 1 70 ? 1.577 -1.707 7.932 1.00 89.75 70 MET A C 1
ATOM 554 O O . MET A 1 70 ? 2.159 -2.520 8.648 1.00 89.75 70 MET A O 1
ATOM 558 N N . LEU A 1 71 ? 1.312 -0.463 8.310 1.00 90.50 71 LEU A N 1
ATOM 559 C CA . LEU A 1 71 ? 1.676 0.113 9.598 1.00 90.50 71 LEU A CA 1
ATOM 560 C C . LEU A 1 71 ? 0.421 0.699 10.240 1.00 90.50 71 LEU A C 1
ATOM 562 O O . LEU A 1 71 ? -0.331 1.411 9.580 1.00 90.50 71 LEU A O 1
ATOM 566 N N . ALA A 1 72 ? 0.186 0.413 11.519 1.00 90.31 72 ALA A N 1
ATOM 567 C CA . ALA A 1 72 ? -0.828 1.133 12.284 1.00 90.31 72 ALA A CA 1
ATOM 568 C C . ALA A 1 72 ? -0.297 2.535 12.610 1.00 90.31 72 ALA A C 1
ATOM 570 O O . ALA A 1 72 ? 0.835 2.669 13.083 1.00 90.31 72 ALA A O 1
ATOM 571 N N . LEU A 1 73 ? -1.096 3.569 12.355 1.00 88.56 73 LEU A N 1
ATOM 572 C CA . LEU A 1 73 ? -0.721 4.942 12.672 1.00 88.56 73 LEU A CA 1
ATOM 573 C C . LEU A 1 73 ? -1.131 5.282 14.115 1.00 88.56 73 LEU A C 1
ATOM 575 O O . LEU A 1 73 ? -2.248 4.953 14.525 1.00 88.56 73 LEU A O 1
ATOM 579 N N . PRO A 1 74 ? -0.260 5.935 14.906 1.00 83.00 74 PRO A N 1
ATOM 580 C CA . PRO A 1 74 ? -0.626 6.408 16.236 1.00 83.00 74 PRO A CA 1
ATOM 581 C C . PRO A 1 74 ? -1.743 7.461 16.172 1.00 83.00 74 PRO A C 1
ATOM 583 O O . PRO A 1 74 ? -1.735 8.321 15.294 1.00 83.00 74 PRO A O 1
ATOM 586 N N . GLY A 1 75 ? -2.657 7.448 17.148 1.00 67.31 75 GLY A N 1
ATOM 587 C CA . GLY A 1 75 ? -3.532 8.595 17.419 1.00 67.31 75 GLY A CA 1
ATOM 588 C C . GLY A 1 75 ? -4.806 8.701 16.578 1.00 67.31 75 GLY A C 1
ATOM 589 O O . GLY A 1 75 ? -5.288 9.803 16.349 1.00 67.31 75 GLY A O 1
ATOM 590 N N . THR A 1 76 ? -5.382 7.588 16.126 1.00 56.47 76 THR A N 1
ATOM 591 C CA . THR A 1 76 ? -6.755 7.593 15.588 1.00 56.47 76 THR A CA 1
ATOM 592 C C . THR A 1 76 ? -7.625 6.600 16.345 1.00 56.47 76 THR A C 1
ATOM 594 O O . THR A 1 76 ? -8.068 5.590 15.813 1.00 56.47 76 THR A O 1
ATOM 597 N N . GLU A 1 77 ? -7.824 6.879 17.628 1.00 48.06 77 GLU A N 1
ATOM 598 C CA . GLU A 1 77 ? -9.058 6.499 18.308 1.00 48.06 77 GLU A CA 1
ATOM 599 C C . GLU A 1 77 ? -9.988 7.705 18.154 1.00 48.06 77 GLU A C 1
ATOM 601 O O . GLU A 1 77 ? -9.632 8.817 18.545 1.00 48.06 77 GLU A O 1
ATOM 606 N N . VAL A 1 78 ? -11.117 7.507 17.479 1.00 49.41 78 VAL A N 1
ATOM 607 C CA . VAL A 1 78 ? -12.262 8.425 17.568 1.00 49.41 78 VAL A CA 1
ATOM 608 C C . VAL A 1 78 ? -13.190 7.970 18.675 1.00 49.41 78 VAL A C 1
ATOM 610 O O . VAL A 1 78 ? -13.349 6.737 18.820 1.00 49.41 78 VAL A O 1
#

Radius of gyration: 13.84 Å; chains: 1; bounding box: 30×34×39 Å